Protein AF-A0A835LWR8-F1 (afdb_monomer)

Foldseek 3Di:
DDDDDPDDDDDDDDDDQDFPVVVVVVVVVVVVVQVVVCVVVHDDDDDPPCVPDNDDGHDDDDPVLVVLLVVVCVPPVNVVCVCLQQDDVVVPCHDHPPDPPHDHDCVCVVVVVVSVVSSVVVVVVVVVVVVVVVVVVVVVVPDD

Organism: NCBI:txid261450

Radius of gyration: 26.05 Å; Cα contacts (8 Å, |Δi|>4): 59; chains: 1; bounding box: 52×74×56 Å

Mean predicted aligned error: 9.89 Å

Sequence (144 aa):
MNVIPQSAEPRGTLRSLTTMMVRDLLQRRLKEVIKGHAAHRCKADIDFLEEEYPAYPTTINDEILHEHVERLASSYLVRRMSQRLTRNEDLGSVHSPHSPHFFLDEDVLPLGVALHTALAEIYLNDQWESVDKKYLRIESQGAL

InterPro domains:
  IPR017439 Amidohydrolase [PTHR11014] (2-79)
  IPR036264 Bacterial exopeptidase dimerisation domain [SSF55031] (1-53)

Secondary structure (DSSP, 8-state):
-----S----------SS-HHHHHHHHHHHHHHHHHHHTTT--------TTTSPPPPP----HHHHHHHHHHHTSHHHHHHHHHHH-BTTTTB-PPTT-TT----GGGHHHHHHHHHHHHHHHHHHHHHHHHHHHHHHHHHS--

Structure (mmCIF, N/CA/C/O backbone):
data_AF-A0A835LWR8-F1
#
_entry.id   AF-A0A835LWR8-F1
#
loop_
_atom_site.group_PDB
_atom_site.id
_atom_site.type_symbol
_atom_site.label_atom_id
_atom_site.label_alt_id
_atom_site.label_comp_id
_atom_site.label_asym_id
_atom_site.label_entity_id
_atom_site.label_seq_id
_atom_site.pdbx_PDB_ins_code
_atom_site.Cartn_x
_atom_site.Cartn_y
_atom_site.Cartn_z
_atom_site.occupancy
_atom_site.B_iso_or_equiv
_atom_site.auth_seq_id
_atom_site.auth_comp_id
_atom_site.auth_asym_id
_atom_site.auth_atom_id
_atom_site.pdbx_PDB_model_num
ATOM 1 N N . MET A 1 1 ? -26.361 -27.712 22.319 1.00 55.88 1 MET A N 1
ATOM 2 C CA . MET A 1 1 ? -25.570 -26.733 23.096 1.00 55.88 1 MET A CA 1
ATOM 3 C C . MET A 1 1 ? -26.414 -25.471 23.195 1.00 55.88 1 MET A C 1
ATOM 5 O O . MET A 1 1 ? -26.786 -24.965 22.149 1.00 55.88 1 MET A O 1
ATOM 9 N N . ASN A 1 2 ? -26.843 -25.060 24.393 1.00 83.00 2 ASN A N 1
ATOM 10 C CA . ASN A 1 2 ? -27.831 -23.981 24.572 1.00 83.00 2 ASN A CA 1
ATOM 11 C C . ASN A 1 2 ? -27.415 -23.048 25.724 1.00 83.00 2 ASN A C 1
ATOM 13 O O . ASN A 1 2 ? -28.117 -22.904 26.720 1.00 83.00 2 ASN A O 1
ATOM 17 N N . VAL A 1 3 ? -26.200 -22.504 25.625 1.00 90.19 3 VAL A N 1
ATOM 18 C CA . VAL A 1 3 ? -25.612 -21.578 26.603 1.00 90.19 3 VAL A CA 1
ATOM 19 C C . VAL A 1 3 ? -25.226 -20.308 25.855 1.00 90.19 3 VAL A C 1
ATOM 21 O O . VAL A 1 3 ? -24.508 -20.385 24.861 1.00 90.19 3 VAL A O 1
ATOM 24 N N . ILE A 1 4 ? -25.712 -19.156 26.319 1.00 87.69 4 ILE A N 1
ATOM 25 C CA . ILE A 1 4 ? -25.359 -17.848 25.756 1.00 87.69 4 ILE A CA 1
ATOM 26 C C . ILE A 1 4 ? -24.037 -17.393 26.400 1.00 87.69 4 ILE A C 1
ATOM 28 O O . ILE A 1 4 ? -23.959 -17.361 27.635 1.00 87.69 4 ILE A O 1
ATOM 32 N N . PRO A 1 5 ? -22.995 -17.066 25.611 1.00 90.50 5 PRO A N 1
ATOM 33 C CA . PRO A 1 5 ? -21.706 -16.644 26.151 1.00 90.50 5 PRO A CA 1
ATOM 34 C C . PRO A 1 5 ? -21.814 -15.288 26.859 1.00 90.50 5 PRO A C 1
ATOM 36 O O . PRO A 1 5 ? -22.622 -14.439 26.491 1.00 90.50 5 PRO A O 1
ATOM 39 N N . GLN A 1 6 ? -20.978 -15.085 27.879 1.00 92.31 6 GLN A N 1
ATOM 40 C CA . GLN A 1 6 ? -20.954 -13.857 28.685 1.00 92.31 6 GLN A CA 1
ATOM 41 C C . GLN A 1 6 ? -20.040 -12.762 28.098 1.00 92.31 6 GLN A C 1
ATOM 43 O O . GLN A 1 6 ? -20.106 -11.617 28.539 1.00 92.31 6 GLN A O 1
ATOM 48 N N . SER A 1 7 ? -19.186 -13.091 27.120 1.00 91.69 7 SER A N 1
ATOM 49 C CA . SER A 1 7 ? -18.239 -12.163 26.488 1.00 91.69 7 SER A CA 1
ATOM 50 C C . SER A 1 7 ? -17.935 -12.546 25.035 1.00 91.69 7 SER A C 1
ATOM 52 O O . SER A 1 7 ? -18.196 -13.671 24.602 1.00 91.69 7 SER A O 1
ATOM 54 N N . ALA A 1 8 ? -17.381 -11.591 24.286 1.00 91.12 8 ALA A N 1
ATOM 55 C CA . ALA A 1 8 ? -16.853 -11.779 22.939 1.00 91.12 8 ALA A CA 1
ATOM 56 C C . ALA A 1 8 ? -15.651 -10.847 22.720 1.00 91.12 8 ALA A C 1
ATOM 58 O O . ALA A 1 8 ? -15.679 -9.700 23.161 1.00 91.12 8 ALA A O 1
ATOM 59 N N . GLU A 1 9 ? -14.628 -11.327 22.011 1.00 93.62 9 GLU A N 1
ATOM 60 C CA . GLU A 1 9 ? -13.398 -10.581 21.712 1.00 93.62 9 GLU A CA 1
ATOM 61 C C . GLU A 1 9 ? -13.164 -10.519 20.194 1.00 93.62 9 GLU A C 1
ATOM 63 O O . GLU A 1 9 ? -12.435 -11.343 19.634 1.00 93.62 9 GLU A O 1
ATOM 68 N N . PRO A 1 10 ? -13.813 -9.582 19.481 1.00 91.69 10 PRO A N 1
ATOM 69 C CA . PRO A 1 10 ? -13.564 -9.400 18.060 1.00 91.69 10 PRO A CA 1
ATOM 70 C C . PRO A 1 10 ? -12.164 -8.819 17.836 1.00 91.69 10 PRO A C 1
ATOM 72 O O . PRO A 1 10 ? -11.766 -7.849 18.477 1.00 91.69 10 PRO A O 1
ATOM 75 N N . ARG A 1 11 ? -11.433 -9.391 16.879 1.00 94.00 11 ARG A N 1
ATOM 76 C CA . ARG A 1 11 ? -10.120 -8.909 16.432 1.00 94.00 11 ARG A CA 1
ATOM 77 C C . ARG A 1 11 ? -10.158 -8.640 14.936 1.00 94.00 11 ARG A C 1
ATOM 79 O O . ARG A 1 11 ? -10.908 -9.281 14.202 1.00 94.00 11 ARG A O 1
ATOM 86 N N . GLY A 1 12 ? -9.345 -7.698 14.477 1.00 92.19 12 GLY A N 1
ATOM 87 C CA . GLY A 1 12 ? -9.276 -7.357 13.064 1.00 92.19 12 GLY A CA 1
ATOM 88 C C . GLY A 1 12 ? -8.220 -6.307 12.764 1.00 92.19 12 GLY A C 1
ATOM 89 O O . GLY A 1 12 ? -7.535 -5.815 13.656 1.00 92.19 12 GLY A O 1
ATOM 90 N N . THR A 1 13 ? -8.100 -5.960 11.487 1.00 91.44 13 THR A N 1
ATOM 91 C CA . THR A 1 13 ? -7.173 -4.932 11.009 1.00 91.44 13 THR A CA 1
ATOM 92 C C . THR A 1 13 ? -7.953 -3.742 10.473 1.00 91.44 13 THR A C 1
ATOM 94 O O . THR A 1 13 ? -8.920 -3.913 9.732 1.00 91.44 13 THR A O 1
ATOM 97 N N . LEU A 1 14 ? -7.490 -2.534 10.788 1.00 89.44 14 LEU A N 1
ATOM 98 C CA . LEU A 1 14 ? -7.992 -1.300 10.198 1.00 89.44 14 LEU A CA 1
ATOM 99 C C . LEU A 1 14 ? -7.015 -0.820 9.121 1.00 89.44 14 LEU A C 1
ATOM 101 O O . LEU A 1 14 ? -5.832 -0.632 9.398 1.00 89.44 14 LEU A O 1
ATOM 105 N N . ARG A 1 15 ? -7.503 -0.628 7.893 1.00 87.88 15 ARG A N 1
ATOM 106 C CA . ARG A 1 15 ? -6.697 -0.155 6.758 1.00 87.88 15 ARG A CA 1
ATOM 107 C C . ARG A 1 15 ? -7.341 1.084 6.143 1.00 87.88 15 ARG A C 1
ATOM 109 O O . ARG A 1 15 ? -8.561 1.149 6.023 1.00 87.88 15 ARG A O 1
ATOM 116 N N . SER A 1 16 ? -6.508 2.041 5.752 1.00 87.31 16 SER A N 1
ATOM 117 C CA . SER A 1 16 ? -6.884 3.230 4.983 1.00 87.31 16 SER A CA 1
ATOM 118 C C . SER A 1 16 ? -6.026 3.274 3.721 1.00 87.31 16 SER A C 1
ATOM 120 O O . SER A 1 16 ? -4.877 2.846 3.763 1.00 87.31 16 SER A O 1
ATOM 122 N N . LEU A 1 17 ? -6.578 3.771 2.613 1.00 85.31 17 LEU A N 1
ATOM 123 C CA . LEU A 1 17 ? -5.829 4.059 1.377 1.00 85.31 17 LEU A CA 1
ATOM 124 C C . LEU A 1 17 ? -5.498 5.549 1.235 1.00 85.31 17 LEU A C 1
ATOM 126 O O . LEU A 1 17 ? -4.937 5.979 0.236 1.00 85.31 17 LEU A O 1
ATOM 130 N N . THR A 1 18 ? -5.890 6.346 2.223 1.00 77.44 18 THR A N 1
ATOM 131 C CA . THR A 1 18 ? -5.750 7.799 2.236 1.00 77.44 18 THR A CA 1
ATOM 132 C C . THR A 1 18 ? -5.020 8.248 3.498 1.00 77.44 18 THR A C 1
ATOM 134 O O . THR A 1 18 ? -4.634 7.425 4.330 1.00 77.44 18 THR A O 1
ATOM 137 N N . THR A 1 19 ? -4.827 9.563 3.621 1.00 80.00 19 THR A N 1
ATOM 138 C CA . THR A 1 19 ? -3.968 10.217 4.614 1.00 80.00 19 THR A CA 1
ATOM 139 C C . THR A 1 19 ? -4.128 9.695 6.045 1.00 80.00 19 THR A C 1
ATOM 141 O O . THR A 1 19 ? -5.175 9.192 6.459 1.00 80.00 19 THR A O 1
ATOM 144 N N . MET A 1 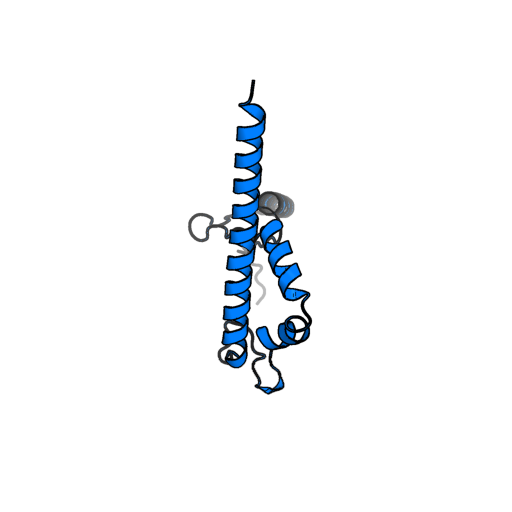20 ? -3.090 9.913 6.855 1.00 74.31 20 MET A N 1
ATOM 145 C CA . MET A 1 20 ? -3.079 9.558 8.278 1.00 74.31 20 MET A CA 1
ATOM 146 C C . MET A 1 20 ? -4.269 10.157 9.053 1.00 74.31 20 MET A C 1
ATOM 148 O O . MET A 1 20 ? -4.810 9.514 9.946 1.00 74.31 20 MET A O 1
ATOM 152 N N . MET A 1 21 ? -4.783 11.316 8.625 1.00 74.31 21 MET A N 1
ATOM 153 C CA . MET A 1 21 ? -6.000 11.919 9.184 1.00 74.31 21 MET A CA 1
ATOM 154 C C . MET A 1 21 ? -7.239 11.022 9.033 1.00 74.31 21 MET A C 1
ATOM 156 O O . MET A 1 21 ? -8.070 10.952 9.939 1.00 74.31 21 MET A O 1
ATOM 160 N N . VAL A 1 22 ? -7.378 10.315 7.908 1.00 84.75 22 VAL A N 1
ATOM 161 C CA . VAL A 1 22 ? -8.486 9.372 7.706 1.00 84.75 22 VAL A CA 1
ATOM 162 C C . VAL A 1 22 ? -8.330 8.161 8.620 1.00 84.75 22 VAL A C 1
ATOM 164 O O . VAL A 1 22 ? -9.327 7.689 9.162 1.00 84.75 22 VAL A O 1
ATOM 167 N N . ARG A 1 23 ? -7.100 7.698 8.880 1.00 84.69 23 ARG A N 1
ATOM 168 C CA . ARG A 1 23 ? -6.848 6.639 9.870 1.00 84.69 23 ARG A CA 1
ATOM 169 C C . ARG A 1 23 ? -7.310 7.059 11.266 1.00 84.69 23 ARG A C 1
ATOM 171 O O . ARG A 1 23 ? -8.049 6.309 11.903 1.00 84.69 23 ARG A O 1
ATOM 178 N N . ASP A 1 24 ? -6.930 8.252 11.715 1.00 87.94 24 ASP A N 1
ATOM 179 C CA . ASP A 1 24 ? -7.312 8.759 13.038 1.00 87.94 24 ASP A CA 1
ATOM 180 C C . ASP A 1 24 ? -8.829 8.918 13.158 1.00 87.94 24 ASP A C 1
ATOM 182 O O . ASP A 1 24 ? -9.434 8.563 14.175 1.00 87.94 24 ASP A O 1
ATOM 186 N N . LEU A 1 25 ? -9.470 9.405 12.092 1.00 90.88 25 LEU A N 1
ATOM 187 C CA . LEU A 1 25 ? -10.922 9.481 12.014 1.00 90.88 25 LEU A CA 1
ATOM 188 C C . LEU A 1 25 ? -11.557 8.089 12.104 1.00 90.88 25 LEU A C 1
ATOM 190 O O . LEU A 1 25 ? -12.493 7.905 12.879 1.00 90.88 25 LEU A O 1
ATOM 194 N N . LEU A 1 26 ? -11.049 7.100 11.365 1.00 90.94 26 LEU A N 1
ATOM 195 C CA . LEU A 1 26 ? -11.556 5.728 11.404 1.00 90.94 26 LEU A CA 1
ATOM 196 C C . LEU A 1 26 ? -11.435 5.121 12.807 1.00 90.94 26 LEU A C 1
ATOM 198 O O . LEU A 1 26 ? -12.403 4.548 13.304 1.00 90.94 26 LEU A O 1
ATOM 202 N N . GLN A 1 27 ? -10.294 5.297 13.479 1.00 91.75 27 GLN A N 1
ATOM 203 C CA . GLN A 1 27 ? -10.110 4.839 14.858 1.00 91.75 27 GLN A CA 1
ATOM 204 C C . GLN A 1 27 ? -11.106 5.500 15.823 1.00 91.75 27 GLN A C 1
ATOM 206 O O . GLN A 1 27 ? -11.695 4.828 16.675 1.00 91.75 27 GLN A O 1
ATOM 211 N N . ARG A 1 28 ? -11.334 6.814 15.687 1.00 93.50 28 ARG A N 1
ATOM 212 C CA . ARG A 1 28 ? -12.319 7.552 16.496 1.00 93.50 28 ARG A CA 1
ATOM 213 C C . ARG A 1 28 ? -13.743 7.067 16.237 1.00 93.50 28 ARG A C 1
ATOM 215 O O . ARG A 1 28 ? -14.461 6.760 17.186 1.00 93.50 28 ARG A O 1
ATOM 222 N N . ARG A 1 29 ? -14.140 6.928 14.971 1.00 95.00 29 ARG A N 1
ATOM 223 C CA . ARG A 1 29 ? -15.479 6.458 14.589 1.00 95.00 29 ARG A CA 1
ATOM 224 C C . ARG A 1 29 ? -15.725 5.023 15.037 1.00 95.00 29 ARG A C 1
ATOM 226 O O . ARG A 1 29 ? -16.810 4.732 15.530 1.00 95.00 29 ARG A O 1
ATOM 233 N N . LEU A 1 30 ? -14.723 4.148 14.953 1.00 93.94 30 LEU A N 1
ATOM 234 C CA . LEU A 1 30 ? -14.828 2.789 15.479 1.00 93.94 30 LEU A CA 1
ATOM 235 C C . LEU A 1 30 ? -15.075 2.801 16.994 1.00 93.94 30 LEU A C 1
ATOM 237 O O . LEU A 1 30 ? -15.987 2.127 17.472 1.00 93.94 30 LEU A O 1
ATOM 241 N N . LYS A 1 31 ? -14.335 3.631 17.742 1.00 93.75 31 LYS A N 1
ATOM 242 C CA . LYS A 1 31 ? -14.557 3.828 19.184 1.00 93.75 31 LYS A CA 1
ATOM 243 C C . LYS A 1 31 ? -15.977 4.310 19.492 1.00 93.75 31 LYS A C 1
ATOM 245 O O . LYS A 1 31 ? -16.595 3.805 20.425 1.00 93.75 31 LYS A O 1
ATOM 250 N N . GLU A 1 32 ? -16.508 5.258 18.727 1.00 94.44 32 GLU A N 1
ATOM 251 C CA . GLU A 1 32 ? -17.875 5.769 18.902 1.00 94.44 32 GLU A CA 1
ATOM 252 C C . GLU A 1 32 ? -18.939 4.705 18.618 1.00 94.44 32 GLU A C 1
ATOM 254 O O . GLU A 1 32 ? -19.860 4.536 19.416 1.00 94.44 32 GLU A O 1
ATOM 259 N N . VAL A 1 33 ? -18.793 3.948 17.526 1.00 94.00 33 VAL A N 1
ATOM 260 C CA . VAL A 1 33 ? -19.714 2.860 17.163 1.00 94.00 33 VAL A CA 1
ATOM 261 C C . VAL A 1 33 ? -19.728 1.779 18.242 1.00 94.00 33 VAL A C 1
ATOM 263 O O . VAL A 1 33 ? -20.805 1.353 18.661 1.00 94.00 33 VAL A O 1
ATOM 266 N N . ILE A 1 34 ? -18.555 1.364 18.731 1.00 92.19 34 ILE A N 1
ATOM 267 C CA . ILE A 1 34 ? -18.440 0.345 19.783 1.00 92.19 34 ILE A CA 1
ATOM 268 C C . ILE A 1 34 ? -19.070 0.844 21.087 1.00 92.19 34 ILE A C 1
ATOM 270 O O . ILE A 1 34 ? -19.868 0.129 21.691 1.00 92.19 34 ILE A O 1
ATOM 274 N N . LYS A 1 35 ? -18.782 2.085 21.500 1.00 90.44 35 LYS A N 1
ATOM 275 C CA . LYS A 1 35 ? -19.403 2.689 22.691 1.00 90.44 35 LYS A CA 1
ATOM 276 C C . LYS A 1 35 ? -20.923 2.803 22.554 1.00 90.44 35 LYS A C 1
ATOM 278 O O . LYS A 1 35 ? -21.634 2.545 23.521 1.00 90.44 35 LYS A O 1
ATOM 283 N N . GLY A 1 36 ? -21.419 3.135 21.361 1.00 89.88 36 GLY A N 1
ATOM 284 C CA . GLY A 1 36 ? -22.850 3.175 21.058 1.00 89.88 36 GLY A CA 1
ATOM 285 C C . GLY A 1 36 ? -23.525 1.813 21.228 1.00 89.88 36 GLY A C 1
ATOM 286 O O . GLY A 1 36 ? -24.559 1.723 21.880 1.00 89.88 36 GLY A O 1
ATOM 287 N N . HIS A 1 37 ? -22.910 0.737 20.728 1.00 85.62 37 HIS A N 1
ATOM 288 C CA . HIS A 1 37 ? -23.429 -0.622 20.921 1.00 85.62 37 HIS A CA 1
ATOM 289 C C . HIS A 1 37 ? -23.319 -1.090 22.379 1.00 85.62 37 HIS A C 1
ATOM 291 O O . HIS A 1 37 ? -24.227 -1.743 22.892 1.00 85.62 37 HIS A O 1
ATOM 297 N N . ALA A 1 38 ? -22.243 -0.721 23.081 1.00 87.56 38 ALA A N 1
ATOM 298 C CA . ALA A 1 38 ? -22.045 -1.072 24.486 1.00 87.56 38 ALA A CA 1
ATOM 299 C C . ALA A 1 38 ? -23.107 -0.459 25.421 1.00 87.56 38 ALA A C 1
ATOM 301 O O . ALA 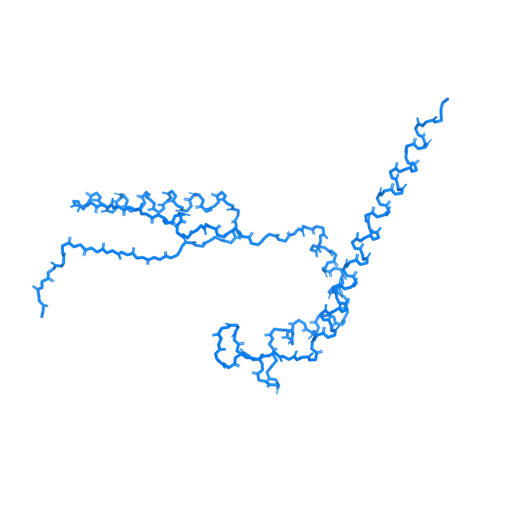A 1 38 ? -23.384 -1.019 26.482 1.00 87.56 38 ALA A O 1
ATOM 302 N N . ALA A 1 39 ? -23.776 0.627 25.011 1.00 80.62 39 ALA A N 1
ATOM 303 C CA . ALA A 1 39 ? -24.874 1.236 25.766 1.00 80.62 39 ALA A CA 1
ATOM 304 C C . ALA A 1 39 ? -26.025 0.253 26.086 1.00 80.62 39 ALA A C 1
ATOM 306 O O . ALA A 1 39 ? -26.775 0.463 27.040 1.00 80.62 39 ALA A O 1
ATOM 307 N N . HIS A 1 40 ? -26.128 -0.871 25.369 1.00 81.31 40 HIS A N 1
ATOM 308 C CA . HIS A 1 40 ? -27.073 -1.957 25.637 1.00 81.31 40 HIS A CA 1
ATOM 309 C C . HIS A 1 40 ? -26.646 -2.891 26.792 1.00 81.31 40 HIS A C 1
ATOM 311 O O . HIS A 1 40 ? -26.759 -4.108 26.685 1.00 81.31 40 HIS A O 1
ATOM 317 N N . ARG A 1 41 ? -26.213 -2.326 27.931 1.00 84.62 41 ARG A N 1
ATOM 318 C CA . ARG A 1 41 ? -25.786 -3.050 29.154 1.00 84.62 41 ARG A CA 1
ATOM 319 C C . ARG A 1 41 ? -24.531 -3.921 28.990 1.00 84.62 41 ARG A C 1
ATOM 321 O O . ARG A 1 41 ? -24.341 -4.866 29.753 1.00 84.62 41 ARG A O 1
ATOM 328 N N . CYS A 1 42 ? -23.654 -3.571 28.056 1.00 87.75 42 CYS A N 1
ATOM 329 C CA . CYS A 1 42 ? -22.363 -4.228 27.879 1.00 87.75 42 CYS A CA 1
ATOM 330 C C . CYS A 1 42 ? -21.221 -3.293 28.292 1.00 87.75 42 CYS A C 1
ATOM 332 O O . CYS A 1 42 ? -21.351 -2.070 28.294 1.00 87.75 42 CYS A O 1
ATOM 334 N N . LYS A 1 43 ? -20.072 -3.872 28.636 1.00 89.62 43 LYS A N 1
ATOM 335 C CA . LYS A 1 43 ? -18.810 -3.135 28.748 1.00 89.62 43 LYS A CA 1
ATOM 336 C C . LYS A 1 43 ? -17.986 -3.437 27.506 1.00 89.62 43 LYS A C 1
ATOM 338 O O . LYS A 1 43 ? -17.982 -4.575 27.047 1.00 89.62 43 LYS A O 1
ATOM 343 N N . ALA A 1 44 ? -17.316 -2.423 26.976 1.00 91.50 44 ALA A N 1
ATOM 344 C CA . ALA A 1 44 ? -16.414 -2.577 25.848 1.00 91.50 44 ALA A CA 1
ATOM 345 C C . ALA A 1 44 ? -15.070 -1.948 26.193 1.00 91.50 44 ALA A C 1
ATOM 347 O O . ALA A 1 44 ? -15.020 -0.806 26.654 1.00 91.50 44 ALA A O 1
ATOM 348 N N . ASP A 1 45 ? -14.015 -2.711 25.948 1.00 91.88 45 ASP A N 1
ATOM 349 C CA . ASP A 1 45 ? -12.634 -2.257 25.969 1.00 91.88 45 ASP A CA 1
ATOM 350 C C . ASP A 1 45 ? -12.082 -2.327 24.543 1.00 91.88 45 ASP A C 1
ATOM 352 O O . ASP A 1 45 ? -12.517 -3.165 23.748 1.00 91.88 45 ASP A O 1
ATOM 356 N N . ILE A 1 46 ? -11.218 -1.381 24.181 1.00 93.00 46 ILE A N 1
ATOM 357 C CA . ILE A 1 46 ? -10.715 -1.247 22.813 1.00 93.00 46 ILE A CA 1
ATOM 358 C C . ILE A 1 46 ? -9.224 -0.981 22.882 1.00 93.00 46 ILE A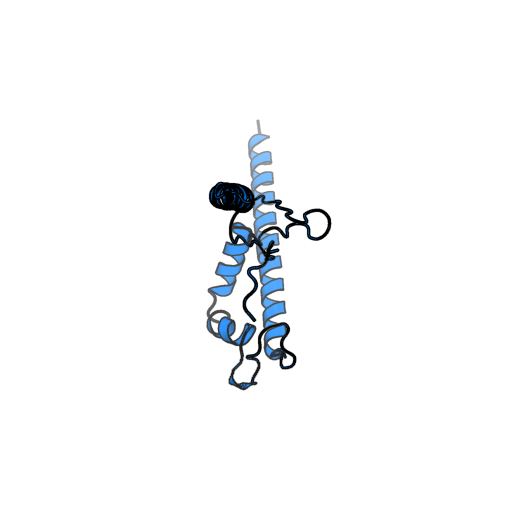 C 1
ATOM 360 O O . ILE A 1 46 ? -8.809 0.102 23.300 1.00 93.00 46 ILE A O 1
ATOM 364 N N . ASP A 1 47 ? -8.459 -1.927 22.359 1.00 93.50 47 ASP A N 1
ATOM 365 C CA . ASP A 1 47 ? -7.026 -1.803 22.173 1.00 93.50 47 ASP A CA 1
ATOM 366 C C . ASP A 1 47 ? -6.694 -1.795 20.674 1.00 93.50 47 ASP A C 1
ATOM 368 O O . ASP A 1 47 ? -7.168 -2.638 19.909 1.00 93.50 47 ASP A O 1
ATOM 372 N N . PHE A 1 48 ? -5.911 -0.804 20.243 1.00 91.81 48 PHE A N 1
ATOM 373 C CA . PHE A 1 48 ? -5.408 -0.712 18.870 1.00 91.81 48 PHE A CA 1
ATOM 374 C C . PHE A 1 48 ? -4.035 -1.366 18.694 1.00 91.81 48 PHE A C 1
ATOM 376 O O . PHE A 1 48 ? -3.555 -1.417 17.562 1.00 91.81 48 PHE A O 1
ATOM 383 N N . LEU A 1 49 ? -3.438 -1.871 19.779 1.00 92.00 49 LEU A N 1
ATOM 384 C CA . LEU A 1 49 ? -2.163 -2.581 19.801 1.00 92.00 49 LEU A CA 1
ATOM 385 C C . LEU A 1 49 ? -1.030 -1.782 19.142 1.00 92.00 49 LEU A C 1
ATOM 387 O O . LEU A 1 49 ? -0.197 -2.355 18.454 1.00 92.00 49 LEU A O 1
ATOM 391 N N . GLU A 1 50 ? -0.993 -0.457 19.315 1.00 88.56 50 GLU A N 1
ATOM 392 C CA . GLU A 1 50 ? -0.038 0.396 18.584 1.00 88.56 50 GLU A CA 1
ATOM 393 C C . GLU A 1 50 ? 1.425 0.169 19.001 1.00 88.56 50 GLU A C 1
ATOM 395 O O . GLU A 1 50 ? 2.325 0.446 18.210 1.00 88.56 50 GLU A O 1
ATOM 400 N N . GLU A 1 51 ? 1.665 -0.368 20.203 1.00 89.25 51 GLU A N 1
ATOM 401 C CA . GLU A 1 51 ? 3.004 -0.757 20.669 1.00 89.25 51 GLU A CA 1
ATOM 402 C C . GLU A 1 51 ? 3.497 -2.060 20.017 1.00 89.25 51 GLU A C 1
ATOM 404 O O . GLU A 1 51 ? 4.658 -2.150 19.625 1.00 89.25 51 GLU A O 1
ATOM 409 N N . GLU A 1 52 ? 2.624 -3.065 19.878 1.00 92.69 52 GLU A N 1
ATOM 410 C CA . GLU A 1 52 ? 2.973 -4.375 19.302 1.00 92.69 52 GLU A CA 1
ATOM 411 C C . GLU A 1 52 ? 2.881 -4.369 17.764 1.00 92.69 52 GLU A C 1
ATOM 413 O O . GLU A 1 52 ? 3.703 -4.971 17.074 1.00 92.69 52 GLU A O 1
ATOM 418 N N . TYR A 1 53 ? 1.902 -3.644 17.220 1.00 88.25 53 TYR A N 1
ATOM 419 C CA . TYR A 1 53 ? 1.593 -3.532 15.795 1.00 88.25 53 TYR A CA 1
ATOM 420 C C . TYR A 1 53 ? 1.446 -2.056 15.396 1.00 88.25 53 TYR A C 1
ATOM 422 O O . TYR A 1 53 ? 0.327 -1.563 15.192 1.00 88.25 53 TYR A O 1
ATOM 430 N N . PRO A 1 54 ? 2.568 -1.325 15.255 1.00 87.38 54 PRO A N 1
ATOM 431 C CA . PRO A 1 54 ? 2.530 0.065 14.834 1.00 87.38 54 PRO A CA 1
ATOM 432 C C . PRO A 1 54 ? 1.909 0.205 13.442 1.00 87.38 54 PRO A C 1
ATOM 434 O O . PRO A 1 54 ? 1.989 -0.675 12.581 1.00 87.38 54 PRO A O 1
ATOM 437 N N . ALA A 1 55 ? 1.276 1.351 13.209 1.00 82.31 55 ALA A N 1
ATOM 438 C CA . ALA A 1 55 ? 0.631 1.642 11.940 1.00 82.31 55 ALA A CA 1
ATOM 439 C C . ALA A 1 55 ? 1.650 1.743 10.800 1.00 82.31 55 ALA A C 1
ATOM 441 O O . ALA A 1 55 ? 2.559 2.570 10.851 1.00 82.31 55 ALA A O 1
ATOM 442 N N . TYR A 1 56 ? 1.432 0.994 9.721 1.00 84.81 56 TYR A N 1
ATOM 443 C CA . TYR A 1 56 ? 2.129 1.261 8.468 1.00 84.81 56 TYR A CA 1
ATOM 444 C C . TYR A 1 56 ? 1.464 2.448 7.759 1.00 84.81 56 TYR A C 1
ATOM 446 O O . TYR A 1 56 ? 0.248 2.406 7.531 1.00 84.81 56 TYR A O 1
ATOM 454 N N . PRO A 1 57 ? 2.218 3.509 7.418 1.00 87.25 57 PRO A N 1
ATOM 455 C CA . PRO A 1 57 ? 1.675 4.615 6.646 1.00 87.25 57 PRO A CA 1
ATOM 456 C C . PRO A 1 57 ? 1.280 4.145 5.243 1.00 87.25 57 PRO A C 1
ATOM 458 O O . PRO A 1 57 ? 1.814 3.171 4.711 1.00 87.25 57 PRO A O 1
ATOM 461 N N . THR A 1 58 ? 0.333 4.851 4.632 1.00 89.44 58 THR A N 1
ATOM 462 C CA . THR A 1 58 ? -0.063 4.601 3.245 1.00 89.44 58 THR A CA 1
ATOM 463 C C . THR A 1 58 ? 1.068 4.961 2.293 1.00 89.44 58 THR A C 1
ATOM 465 O O . THR A 1 58 ? 1.682 6.016 2.447 1.00 89.44 58 THR A O 1
ATOM 468 N N . THR A 1 59 ? 1.296 4.139 1.270 1.00 90.00 59 THR A N 1
ATOM 469 C CA . THR A 1 59 ? 2.178 4.502 0.157 1.00 90.00 59 THR A CA 1
ATOM 470 C C . THR A 1 59 ? 1.567 5.677 -0.603 1.00 90.00 59 THR A C 1
ATOM 472 O O . THR A 1 59 ? 0.491 5.546 -1.184 1.00 90.00 59 THR A O 1
ATOM 475 N N . ILE A 1 60 ? 2.240 6.827 -0.572 1.00 90.19 60 ILE A N 1
ATOM 476 C CA . ILE A 1 60 ? 1.878 8.022 -1.337 1.00 90.19 60 ILE A CA 1
ATOM 477 C C . ILE A 1 60 ? 2.969 8.212 -2.381 1.00 90.19 60 ILE A C 1
ATOM 479 O O . ILE A 1 60 ? 4.133 8.401 -2.031 1.00 90.19 60 ILE A O 1
ATOM 483 N N . ASN A 1 61 ? 2.589 8.127 -3.651 1.00 91.75 61 ASN A N 1
ATOM 484 C CA . ASN A 1 61 ? 3.501 8.430 -4.745 1.00 91.75 61 ASN A CA 1
ATOM 485 C C . ASN A 1 61 ? 3.667 9.950 -4.837 1.00 91.75 61 ASN A C 1
ATOM 487 O O . ASN A 1 61 ? 2.675 10.677 -4.791 1.00 91.7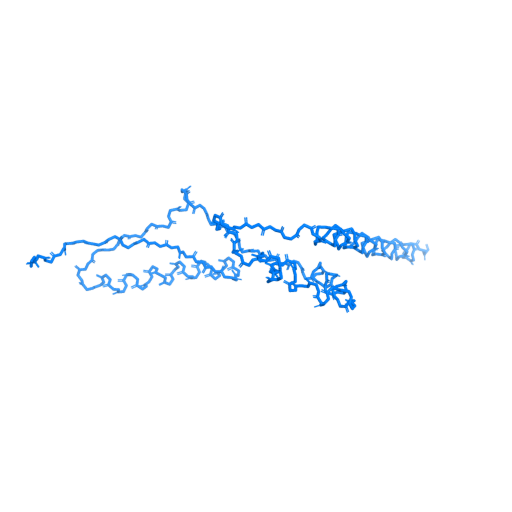5 61 ASN A O 1
ATOM 491 N N . ASP A 1 62 ? 4.909 10.413 -4.957 1.00 93.38 62 ASP A N 1
ATOM 492 C CA . ASP A 1 62 ? 5.211 11.819 -5.223 1.00 93.38 62 ASP A CA 1
ATOM 493 C C . ASP A 1 62 ? 4.671 12.226 -6.602 1.00 93.38 62 ASP A C 1
ATOM 495 O O . ASP A 1 62 ? 4.784 11.464 -7.563 1.00 93.38 62 ASP A O 1
ATOM 499 N N . GLU A 1 63 ? 4.061 13.408 -6.686 1.00 93.06 63 GLU A N 1
ATOM 500 C CA . GLU A 1 63 ? 3.349 13.867 -7.884 1.00 93.06 63 GLU A CA 1
ATOM 501 C C . GLU A 1 63 ? 4.300 14.077 -9.069 1.00 93.06 63 GLU A C 1
ATOM 503 O O . GLU A 1 63 ? 4.033 13.592 -10.166 1.00 93.06 63 GLU A O 1
ATOM 508 N N . ILE A 1 64 ? 5.459 14.698 -8.834 1.00 90.56 64 ILE A N 1
ATOM 509 C CA . ILE A 1 64 ? 6.449 14.986 -9.881 1.00 90.56 64 ILE A CA 1
ATOM 510 C C . ILE A 1 64 ? 7.067 13.679 -10.388 1.00 90.56 64 ILE A C 1
ATOM 512 O O . ILE A 1 64 ? 7.169 13.445 -11.594 1.00 90.56 64 ILE A O 1
ATOM 516 N N . LEU A 1 65 ? 7.451 12.782 -9.476 1.00 91.12 65 LEU A N 1
ATOM 517 C CA . LEU A 1 65 ? 7.957 11.466 -9.870 1.00 91.12 65 LEU A CA 1
ATOM 518 C C . LEU A 1 65 ? 6.896 10.640 -10.603 1.00 91.12 65 LEU A C 1
ATOM 520 O O . LEU A 1 65 ? 7.232 9.929 -11.551 1.00 91.12 65 LEU A O 1
ATOM 524 N N . HIS A 1 66 ? 5.628 10.740 -10.202 1.00 90.81 66 HIS A N 1
ATOM 525 C CA . HIS A 1 66 ? 4.531 10.084 -10.903 1.00 90.81 66 HIS A CA 1
ATOM 526 C C . HIS A 1 66 ? 4.403 10.593 -12.344 1.00 90.81 66 HIS A C 1
ATOM 528 O 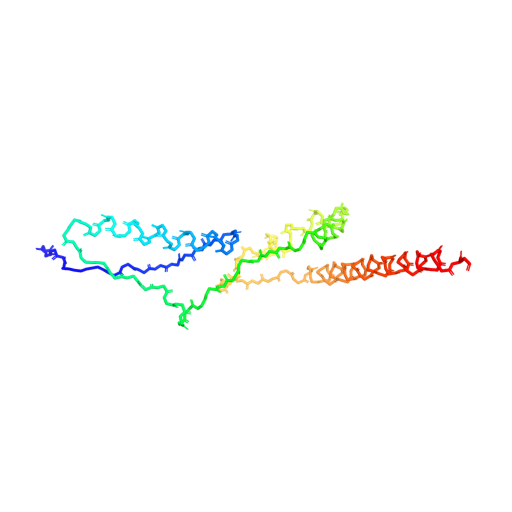O . HIS A 1 66 ? 4.329 9.774 -13.258 1.00 90.81 66 HIS A O 1
ATOM 534 N N . GLU A 1 67 ? 4.478 11.906 -12.572 1.00 89.38 67 GLU A N 1
ATOM 535 C CA . GLU A 1 67 ? 4.473 12.486 -13.922 1.00 89.38 67 GLU A CA 1
ATOM 536 C C . GLU A 1 67 ? 5.652 11.999 -14.774 1.00 89.38 67 GLU A C 1
ATOM 538 O O . GLU A 1 67 ? 5.484 11.676 -15.953 1.00 89.38 67 GLU A O 1
ATOM 543 N N . HIS A 1 68 ? 6.850 11.889 -14.192 1.00 89.00 68 HIS A N 1
ATOM 544 C CA . HIS A 1 68 ? 8.016 11.355 -14.899 1.00 89.00 68 HIS A CA 1
ATOM 545 C C . HIS A 1 68 ? 7.812 9.897 -15.322 1.00 89.00 68 HIS A C 1
ATOM 547 O O . HIS A 1 68 ? 8.131 9.529 -16.458 1.00 89.00 68 HIS A O 1
ATOM 553 N N . VAL A 1 69 ? 7.252 9.074 -14.430 1.00 88.00 69 VAL A N 1
ATOM 554 C CA . VAL A 1 69 ? 6.909 7.679 -14.728 1.00 88.00 69 VAL A CA 1
ATOM 555 C C . VAL A 1 69 ? 5.837 7.607 -15.813 1.00 88.00 69 VAL A C 1
ATOM 557 O O . VAL A 1 69 ? 6.009 6.848 -16.763 1.00 88.00 69 VAL A O 1
ATOM 560 N N . GLU A 1 70 ? 4.779 8.415 -15.736 1.00 85.44 70 GLU A N 1
ATOM 561 C CA . GLU A 1 70 ? 3.720 8.475 -16.755 1.00 85.44 70 GLU A CA 1
ATOM 562 C C . GLU A 1 70 ? 4.260 8.906 -18.124 1.00 85.44 70 GLU A C 1
ATOM 564 O O . GLU A 1 70 ? 3.907 8.322 -19.154 1.00 85.44 70 GLU A O 1
ATOM 569 N N . ARG A 1 71 ? 5.186 9.872 -18.162 1.00 85.00 71 ARG A N 1
ATOM 570 C CA . ARG A 1 71 ? 5.854 10.316 -19.396 1.00 85.00 71 ARG A CA 1
ATOM 571 C C . ARG A 1 71 ? 6.641 9.181 -20.053 1.00 85.00 71 ARG A C 1
ATOM 573 O O . ARG A 1 71 ? 6.538 8.988 -21.265 1.00 85.00 71 ARG A O 1
ATOM 580 N N . LEU A 1 72 ? 7.387 8.405 -19.266 1.00 83.81 72 LEU A N 1
ATOM 581 C CA . LEU A 1 72 ? 8.115 7.227 -19.754 1.00 83.81 72 LEU A CA 1
ATOM 582 C C . LEU A 1 72 ? 7.162 6.104 -20.185 1.00 83.81 72 LEU A C 1
ATOM 584 O O . LEU A 1 72 ? 7.345 5.493 -21.244 1.00 83.81 72 LEU A O 1
ATOM 588 N N . ALA A 1 73 ? 6.121 5.858 -19.388 1.00 75.25 73 ALA A N 1
ATOM 589 C CA . ALA A 1 73 ? 5.141 4.800 -19.603 1.00 75.25 73 ALA A CA 1
ATOM 590 C C . ALA A 1 73 ? 4.213 5.060 -20.802 1.00 75.25 73 ALA A C 1
ATOM 592 O O . ALA A 1 73 ? 3.698 4.121 -21.412 1.00 75.25 73 ALA A O 1
ATOM 593 N N . SER A 1 74 ? 4.043 6.326 -21.185 1.00 72.12 74 SER A N 1
ATOM 594 C CA . SER A 1 74 ? 3.274 6.739 -22.362 1.00 72.12 74 SER A CA 1
ATOM 595 C C . SER A 1 74 ? 3.952 6.374 -23.688 1.00 72.12 74 SER A C 1
ATOM 597 O O . SER A 1 74 ? 3.299 6.371 -24.736 1.00 72.12 74 SER A O 1
ATOM 599 N N . SER A 1 75 ? 5.242 6.018 -23.672 1.00 69.88 75 SER A N 1
ATOM 600 C CA . SER A 1 75 ? 5.913 5.462 -24.847 1.00 69.88 75 SER A CA 1
ATOM 601 C C . SER A 1 75 ? 5.340 4.078 -25.204 1.00 69.88 75 SER A C 1
ATOM 603 O O . SER A 1 75 ? 5.037 3.254 -24.339 1.00 69.88 75 SER A O 1
ATOM 605 N N . TYR A 1 76 ? 5.175 3.804 -26.505 1.00 56.03 76 TYR A N 1
ATOM 606 C CA . TYR A 1 76 ? 4.445 2.634 -27.032 1.00 56.03 76 TYR A CA 1
ATOM 607 C C . TYR A 1 76 ? 4.957 1.273 -26.509 1.00 56.03 76 TYR A C 1
ATOM 609 O O . TYR A 1 76 ? 4.214 0.291 -26.503 1.00 56.03 76 TYR A O 1
ATOM 617 N N . LEU A 1 77 ? 6.210 1.221 -26.043 1.00 58.47 77 LEU A N 1
ATOM 618 C CA . LEU A 1 77 ? 6.831 0.046 -25.433 1.00 58.47 77 LEU A CA 1
ATOM 619 C C . LEU A 1 77 ? 6.156 -0.346 -24.106 1.00 58.47 77 LEU A C 1
ATOM 621 O O . LEU A 1 77 ? 5.795 -1.505 -23.929 1.00 58.47 77 LEU A O 1
ATOM 625 N N . VAL A 1 78 ? 5.909 0.584 -23.185 1.00 60.50 78 VAL A N 1
ATOM 626 C CA . VAL A 1 78 ? 5.511 0.229 -21.807 1.00 60.50 78 VAL A CA 1
ATOM 627 C C . VAL A 1 78 ? 4.037 -0.196 -21.708 1.00 60.50 78 VAL A C 1
ATOM 629 O O . VAL A 1 78 ? 3.691 -1.108 -20.953 1.00 60.50 78 VAL A O 1
ATOM 632 N N . ARG A 1 79 ? 3.155 0.381 -22.535 1.00 58.06 79 ARG A N 1
ATOM 633 C CA . ARG A 1 79 ? 1.696 0.165 -22.466 1.00 58.06 79 ARG A CA 1
ATOM 634 C C . ARG A 1 79 ? 1.239 -1.268 -22.787 1.00 58.06 79 ARG A C 1
ATOM 636 O O . ARG A 1 79 ? 0.253 -1.725 -22.215 1.00 58.06 79 ARG A O 1
ATOM 643 N N . ARG A 1 80 ? 1.945 -2.008 -23.654 1.00 57.66 80 ARG A N 1
ATOM 644 C CA . ARG A 1 80 ? 1.692 -3.454 -23.870 1.00 57.66 80 ARG A CA 1
ATOM 645 C C . ARG A 1 80 ? 2.277 -4.336 -22.760 1.00 57.66 80 ARG A C 1
ATOM 647 O O . ARG A 1 80 ? 1.856 -5.480 -22.623 1.00 57.66 80 ARG A O 1
ATOM 654 N N . MET A 1 81 ? 3.243 -3.828 -21.996 1.00 57.91 81 MET A N 1
ATOM 655 C CA . MET A 1 81 ? 4.054 -4.624 -21.071 1.00 57.91 81 MET A CA 1
ATOM 656 C C . MET A 1 81 ? 3.556 -4.578 -19.620 1.00 57.91 81 MET A C 1
ATOM 658 O O . MET A 1 81 ? 3.823 -5.515 -18.875 1.00 57.91 81 MET A O 1
ATOM 662 N N . SER A 1 82 ? 2.743 -3.580 -19.238 1.00 56.94 82 SER A N 1
ATOM 663 C CA . SER A 1 82 ? 2.100 -3.507 -17.909 1.00 56.94 82 SER A CA 1
ATOM 664 C C . SER A 1 82 ? 1.343 -4.783 -17.524 1.00 56.94 82 SER A C 1
ATOM 666 O O . SER A 1 82 ? 1.419 -5.207 -16.374 1.00 56.94 82 SER A O 1
ATOM 668 N N . GLN A 1 83 ? 0.679 -5.441 -18.483 1.00 56.75 83 GLN A N 1
ATOM 669 C CA . GLN A 1 83 ? 0.004 -6.710 -18.205 1.00 56.75 83 GLN A CA 1
ATOM 670 C C . GLN A 1 83 ? 1.004 -7.822 -17.875 1.00 56.75 83 GLN A C 1
ATOM 672 O O . GLN A 1 83 ? 0.816 -8.499 -16.873 1.00 56.75 83 GLN A O 1
ATOM 677 N N . ARG A 1 84 ? 2.101 -7.951 -18.638 1.00 67.00 84 ARG A N 1
ATOM 678 C CA . ARG A 1 84 ? 3.110 -9.009 -18.432 1.00 67.00 84 ARG A CA 1
ATOM 679 C C . ARG A 1 84 ? 3.932 -8.824 -17.156 1.00 67.00 84 ARG A C 1
ATOM 681 O O . ARG A 1 84 ? 4.336 -9.812 -16.563 1.00 67.00 84 ARG A O 1
ATOM 688 N N . LEU A 1 85 ? 4.138 -7.578 -16.719 1.00 67.56 85 LEU A N 1
ATOM 689 C CA . LEU A 1 85 ? 4.969 -7.234 -15.556 1.00 67.56 85 LEU A CA 1
ATOM 690 C C . LEU A 1 85 ? 4.496 -7.866 -14.240 1.00 67.56 85 LEU A C 1
ATOM 692 O O . LEU A 1 85 ? 5.317 -8.193 -13.390 1.00 67.56 85 LEU A O 1
ATOM 696 N N . THR A 1 86 ? 3.186 -8.014 -14.052 1.00 69.44 86 THR A N 1
ATOM 697 C CA . THR A 1 86 ? 2.610 -8.561 -12.811 1.00 69.44 86 THR A CA 1
ATOM 698 C C . THR A 1 86 ? 1.852 -9.859 -13.036 1.00 69.44 86 THR A C 1
ATOM 700 O O . THR A 1 86 ? 1.533 -10.553 -12.069 1.00 69.44 86 THR A O 1
ATOM 703 N N . ARG A 1 87 ? 1.542 -10.186 -14.297 1.00 86.38 87 ARG A N 1
ATOM 704 C CA . ARG A 1 87 ? 0.759 -11.361 -14.649 1.00 86.38 87 ARG A CA 1
ATOM 705 C C . ARG A 1 87 ? 1.039 -11.838 -16.074 1.00 86.38 87 ARG A C 1
ATOM 707 O O . ARG A 1 87 ? 0.668 -11.188 -17.044 1.00 86.38 87 ARG A O 1
ATOM 714 N N . ASN A 1 88 ? 1.589 -13.036 -16.221 1.00 89.81 88 ASN A N 1
ATOM 715 C CA . ASN A 1 88 ? 1.783 -13.660 -17.529 1.00 89.81 88 ASN A CA 1
ATOM 716 C C . ASN A 1 88 ? 1.042 -15.005 -17.589 1.00 89.81 88 ASN A C 1
ATOM 718 O O . ASN A 1 88 ? 1.474 -15.983 -16.984 1.00 89.81 88 ASN A O 1
ATOM 722 N N . GLU A 1 89 ? -0.085 -15.049 -18.307 1.00 89.50 89 GLU A N 1
ATOM 723 C CA . GLU A 1 89 ? -0.876 -16.277 -18.480 1.00 89.50 89 GLU A CA 1
ATOM 724 C C . GLU A 1 89 ? -0.155 -17.329 -19.330 1.00 89.50 89 GLU A C 1
ATOM 726 O O . GLU A 1 89 ? -0.264 -18.511 -19.016 1.00 89.50 89 GLU A O 1
ATOM 731 N N . ASP A 1 90 ? 0.621 -16.912 -20.338 1.00 89.62 90 ASP A N 1
ATOM 732 C CA . ASP A 1 90 ? 1.328 -17.821 -21.253 1.00 89.62 90 ASP A CA 1
ATOM 733 C C . ASP A 1 90 ? 2.369 -18.669 -20.511 1.00 89.62 90 ASP A C 1
ATOM 735 O O . ASP A 1 90 ? 2.559 -19.845 -20.816 1.00 89.62 90 ASP A O 1
ATOM 739 N N . LEU A 1 91 ? 3.040 -18.064 -19.525 1.00 89.38 91 LEU A N 1
ATOM 740 C CA . LEU A 1 91 ? 4.027 -18.742 -18.685 1.00 89.38 91 LEU A CA 1
ATOM 741 C C . LEU A 1 91 ? 3.403 -19.374 -17.435 1.00 89.38 91 LEU A C 1
ATOM 743 O O . LEU A 1 91 ? 4.026 -20.238 -16.829 1.00 89.38 91 LEU A O 1
ATOM 747 N N . GLY A 1 92 ? 2.188 -18.970 -17.047 1.00 90.69 92 GLY A N 1
ATOM 748 C CA . GLY A 1 92 ? 1.534 -19.386 -15.800 1.00 90.69 92 GLY A CA 1
ATOM 749 C C . GLY A 1 92 ? 1.876 -18.517 -14.581 1.00 90.69 92 GLY A C 1
ATOM 750 O O . GLY A 1 92 ? 1.487 -18.853 -13.463 1.00 90.69 92 GLY A O 1
ATOM 751 N N . SER A 1 93 ? 2.559 -17.383 -14.774 1.00 91.75 93 SER A N 1
ATOM 752 C CA . SER A 1 93 ? 2.905 -16.402 -13.732 1.00 91.75 93 SER A CA 1
ATOM 753 C C . SER A 1 93 ? 1.663 -15.590 -13.355 1.00 91.75 93 SER A C 1
ATOM 755 O O . SER A 1 93 ? 1.551 -14.405 -13.662 1.00 91.75 93 SER A O 1
ATOM 757 N N . VAL A 1 94 ? 0.677 -16.253 -12.750 1.00 91.69 94 VAL A N 1
ATOM 758 C CA . VAL A 1 94 ? -0.649 -15.690 -12.437 1.00 91.69 94 VAL A CA 1
ATOM 759 C C . VAL A 1 94 ? -0.976 -15.699 -10.948 1.00 91.69 94 VAL A C 1
ATOM 761 O O . VAL A 1 94 ? -1.995 -15.144 -10.535 1.00 91.69 94 VAL A O 1
ATOM 764 N N . HIS A 1 95 ? -0.135 -16.345 -10.146 1.00 92.56 95 HIS A N 1
ATOM 765 C CA . HIS A 1 95 ? -0.313 -16.448 -8.708 1.00 92.56 95 HIS A CA 1
ATOM 766 C C . HIS A 1 95 ? 0.166 -15.170 -8.018 1.00 92.56 95 HIS A C 1
ATOM 768 O O . HIS A 1 95 ? 1.186 -14.597 -8.385 1.00 92.56 95 HIS A O 1
ATOM 774 N N . SER A 1 96 ? -0.578 -14.711 -7.014 1.00 92.38 96 SER A N 1
ATOM 775 C CA . SER A 1 96 ? -0.223 -13.512 -6.252 1.00 92.38 96 SER A CA 1
ATOM 776 C C . SER A 1 96 ? 0.994 -13.743 -5.346 1.00 92.38 96 SER A C 1
ATOM 778 O O . SER A 1 96 ? 1.252 -14.889 -4.953 1.00 92.38 96 SER A O 1
ATOM 780 N N . PRO A 1 97 ? 1.700 -12.669 -4.938 1.00 90.44 97 PRO A N 1
ATOM 781 C CA . PRO A 1 97 ? 2.695 -12.747 -3.874 1.00 90.44 97 PRO A CA 1
ATOM 782 C C . PRO A 1 97 ? 2.136 -13.468 -2.638 1.00 90.44 97 PRO A C 1
ATOM 784 O O . PRO A 1 97 ? 0.959 -13.320 -2.310 1.00 90.44 97 PRO A O 1
ATOM 787 N N . HIS A 1 98 ? 2.986 -14.245 -1.962 1.00 93.44 98 HIS A N 1
ATOM 788 C CA . HIS A 1 98 ? 2.651 -15.139 -0.837 1.00 93.44 98 HIS A CA 1
ATOM 789 C C . HIS A 1 98 ? 1.898 -16.437 -1.186 1.00 93.44 98 HIS A C 1
ATOM 791 O O . HIS A 1 98 ? 1.588 -17.216 -0.285 1.00 93.44 98 HIS A O 1
ATOM 797 N N . SER A 1 99 ? 1.642 -16.727 -2.464 1.00 95.19 99 SER A N 1
ATOM 798 C CA . SER A 1 99 ? 1.211 -18.066 -2.884 1.00 95.19 99 SER A CA 1
ATOM 799 C C . SER A 1 99 ? 2.401 -19.039 -2.940 1.00 95.19 99 SER A C 1
ATOM 801 O O . SER A 1 99 ? 3.461 -18.648 -3.425 1.00 95.19 99 SER A O 1
ATOM 803 N N . PRO A 1 100 ? 2.248 -20.323 -2.552 1.00 97.00 100 PRO A N 1
ATOM 804 C CA . PRO A 1 100 ? 3.288 -21.338 -2.767 1.00 97.00 100 PRO A CA 1
ATOM 805 C C . PRO A 1 100 ? 3.553 -21.635 -4.253 1.00 97.00 100 PRO A C 1
ATOM 807 O O . PRO A 1 100 ? 4.546 -22.275 -4.581 1.00 97.00 100 PRO A O 1
ATOM 810 N N . HIS A 1 101 ? 2.672 -21.182 -5.148 1.00 95.00 101 HIS A N 1
ATOM 811 C CA . HIS A 1 101 ? 2.820 -21.299 -6.600 1.00 95.00 101 HIS A CA 1
ATOM 812 C C . HIS A 1 101 ? 3.298 -19.992 -7.249 1.00 95.00 101 HIS A C 1
ATOM 814 O O . HIS A 1 101 ? 3.291 -19.870 -8.472 1.00 95.00 101 HIS A O 1
ATOM 820 N N . PHE A 1 102 ? 3.667 -18.991 -6.444 1.00 94.00 102 PHE A N 1
ATOM 821 C CA . PHE A 1 102 ? 4.212 -17.741 -6.951 1.00 94.00 102 PHE A CA 1
ATOM 822 C C . PHE A 1 102 ? 5.551 -17.985 -7.650 1.00 94.00 102 PHE A C 1
ATOM 824 O O . PHE A 1 102 ? 6.480 -18.536 -7.060 1.00 94.00 102 PHE A O 1
ATOM 831 N N . PHE A 1 103 ? 5.654 -17.511 -8.885 1.00 92.81 103 PHE A N 1
ATOM 832 C CA . PHE A 1 103 ? 6.913 -17.302 -9.584 1.00 92.81 103 PHE A CA 1
ATOM 833 C C . PHE A 1 103 ? 6.776 -16.059 -10.471 1.00 92.81 103 PHE A C 1
ATOM 835 O O . PHE A 1 103 ? 5.667 -15.560 -10.668 1.00 92.81 103 PHE A O 1
ATOM 842 N N . LEU A 1 104 ? 7.905 -15.550 -10.959 1.00 88.81 104 LEU A N 1
ATOM 843 C CA . LEU A 1 104 ? 7.996 -14.320 -11.738 1.00 88.81 104 LEU A CA 1
ATOM 844 C C . LEU A 1 104 ? 8.464 -14.634 -13.162 1.00 88.81 104 LEU A C 1
ATOM 846 O O . LEU A 1 104 ? 9.355 -15.457 -13.355 1.00 88.81 104 LEU A O 1
ATOM 850 N N . ASP A 1 105 ? 7.892 -13.944 -14.143 1.00 91.00 105 ASP A N 1
ATOM 851 C CA . ASP A 1 105 ? 8.428 -13.884 -15.502 1.00 91.00 105 ASP A CA 1
ATOM 852 C C . ASP A 1 105 ? 9.724 -13.051 -15.520 1.00 91.00 105 ASP A C 1
ATOM 854 O O . ASP A 1 105 ? 9.677 -11.826 -15.426 1.00 91.00 105 ASP A O 1
ATOM 858 N N . GLU A 1 106 ? 10.889 -13.697 -15.604 1.00 91.00 106 GLU A N 1
ATOM 859 C CA . GLU A 1 106 ? 12.186 -13.005 -15.555 1.00 91.00 106 GLU A CA 1
ATOM 860 C C . GLU A 1 106 ? 12.494 -12.174 -16.814 1.00 91.00 106 GLU A C 1
ATOM 862 O O . GLU A 1 106 ? 13.325 -11.262 -16.747 1.00 91.00 106 GLU A O 1
ATOM 867 N N . ASP A 1 107 ? 11.780 -12.383 -17.928 1.00 88.62 107 ASP A N 1
ATOM 868 C CA . ASP A 1 107 ? 11.968 -11.596 -19.157 1.00 88.62 107 ASP A CA 1
ATOM 869 C C . ASP A 1 107 ? 11.562 -10.123 -18.968 1.00 88.62 107 ASP A C 1
ATOM 871 O O . ASP A 1 107 ? 11.941 -9.250 -19.755 1.00 88.62 107 ASP A O 1
ATOM 875 N N . VAL A 1 108 ? 10.823 -9.809 -17.897 1.00 86.75 108 VAL A N 1
ATOM 876 C CA . VAL A 1 108 ? 10.455 -8.432 -17.542 1.00 86.75 108 VAL A CA 1
ATOM 877 C C . VAL A 1 108 ? 11.536 -7.713 -16.727 1.00 86.75 108 VAL A C 1
ATOM 879 O O . VAL A 1 108 ? 11.478 -6.488 -16.590 1.00 86.75 108 VAL A O 1
ATOM 882 N N . LEU A 1 109 ? 12.541 -8.425 -16.198 1.00 89.31 109 LEU A N 1
ATOM 883 C CA . LEU A 1 109 ? 13.594 -7.821 -15.373 1.00 89.31 109 LEU A CA 1
ATOM 884 C C . LEU A 1 109 ? 14.416 -6.767 -16.138 1.00 89.31 109 LEU A C 1
ATOM 886 O O . LEU A 1 109 ? 14.569 -5.663 -15.605 1.00 89.31 109 LEU A O 1
ATOM 890 N N . PRO A 1 110 ? 14.885 -7.006 -17.385 1.00 89.88 110 PRO A N 1
ATOM 891 C CA . PRO A 1 110 ? 15.604 -5.985 -18.150 1.00 89.88 110 PRO A CA 1
ATOM 892 C C . PRO A 1 110 ? 14.765 -4.727 -18.402 1.00 89.88 110 PRO A C 1
ATOM 894 O O . PRO A 1 110 ? 15.292 -3.615 -18.390 1.00 89.88 110 PRO A O 1
ATOM 897 N N . LEU A 1 111 ? 13.449 -4.887 -18.580 1.00 84.12 111 LEU A N 1
ATOM 898 C CA . LEU A 1 111 ? 12.527 -3.763 -18.723 1.00 84.12 111 LEU A CA 1
ATOM 899 C C . LEU A 1 111 ? 12.423 -2.955 -17.427 1.00 84.12 111 LEU A C 1
ATOM 901 O O . LEU A 1 111 ? 12.471 -1.726 -17.467 1.00 84.12 111 LEU A O 1
ATOM 905 N N . GLY A 1 112 ? 12.302 -3.640 -16.288 1.00 84.94 112 GLY A N 1
ATOM 906 C CA . GLY A 1 112 ? 12.296 -3.006 -14.973 1.00 84.94 112 GLY A CA 1
ATOM 907 C C . GLY A 1 112 ? 13.554 -2.167 -14.745 1.00 84.94 112 GLY A C 1
ATOM 908 O O . GLY A 1 112 ? 13.445 -1.016 -14.321 1.00 84.94 112 GLY A O 1
ATOM 909 N N . VAL A 1 113 ? 14.730 -2.700 -15.095 1.00 90.62 113 VAL A N 1
ATOM 910 C CA . VAL A 1 113 ? 16.010 -1.976 -15.013 1.00 90.62 113 VAL A CA 1
ATOM 911 C C . VAL A 1 113 ? 16.004 -0.748 -15.922 1.00 90.62 113 VAL A C 1
ATOM 913 O O . VAL A 1 113 ? 16.265 0.353 -15.446 1.00 90.62 113 VAL A O 1
ATOM 916 N N . ALA A 1 114 ? 15.647 -0.908 -17.200 1.00 88.06 114 ALA A N 1
ATOM 917 C CA . ALA A 1 114 ? 15.622 0.196 -18.158 1.00 88.06 114 ALA A CA 1
ATOM 918 C C . ALA A 1 114 ? 14.690 1.337 -17.714 1.00 88.06 114 ALA A C 1
ATOM 920 O O . ALA A 1 114 ? 15.066 2.506 -17.798 1.00 88.06 114 ALA A O 1
ATOM 921 N N . LEU A 1 115 ? 13.503 1.007 -17.189 1.00 86.25 115 LEU A N 1
ATOM 922 C CA . LEU A 1 115 ? 12.559 1.994 -16.663 1.00 86.25 115 LEU A CA 1
ATOM 923 C C . LEU A 1 115 ? 13.144 2.762 -15.469 1.00 86.25 115 LEU A C 1
ATOM 925 O O . LEU A 1 115 ? 13.052 3.987 -15.439 1.00 86.25 115 LEU A O 1
ATOM 929 N N . HIS A 1 116 ? 13.765 2.069 -14.508 1.00 90.50 116 HIS A N 1
ATOM 930 C CA . HIS A 1 116 ? 14.385 2.719 -13.348 1.00 90.50 116 HIS A CA 1
ATOM 931 C C . HIS A 1 116 ? 15.569 3.608 -13.750 1.00 90.50 116 HIS A C 1
ATOM 933 O O . HIS A 1 116 ? 15.694 4.716 -13.230 1.00 90.50 116 HIS A O 1
ATOM 939 N N . THR A 1 117 ? 16.415 3.163 -14.687 1.00 93.31 117 THR A N 1
ATOM 940 C CA . THR A 1 117 ? 17.537 3.967 -15.196 1.00 93.31 117 THR A CA 1
ATOM 941 C C . THR A 1 117 ? 17.041 5.232 -15.892 1.00 93.31 117 THR A C 1
ATOM 943 O O . THR A 1 117 ? 17.516 6.319 -15.572 1.00 93.31 117 THR A O 1
ATOM 946 N N . ALA A 1 118 ? 16.048 5.114 -16.778 1.00 90.31 118 ALA A N 1
ATOM 947 C CA . ALA A 1 118 ? 15.471 6.263 -17.473 1.00 90.31 118 ALA A CA 1
ATOM 948 C C . ALA A 1 118 ? 14.774 7.238 -16.508 1.00 90.31 118 ALA A C 1
ATOM 950 O O . ALA A 1 118 ? 14.892 8.452 -16.660 1.00 90.31 118 ALA A O 1
ATOM 951 N N . LEU A 1 119 ? 14.078 6.723 -15.486 1.00 90.06 119 LEU A N 1
ATOM 952 C CA . LEU A 1 119 ? 13.456 7.552 -14.453 1.00 90.06 119 LEU A CA 1
ATOM 953 C C . LEU A 1 119 ? 14.503 8.348 -13.665 1.00 90.06 119 LEU A C 1
ATOM 955 O O . LEU A 1 119 ? 14.309 9.540 -13.432 1.00 90.06 119 LEU A O 1
ATOM 959 N N . ALA A 1 120 ? 15.609 7.706 -13.279 1.00 92.31 120 ALA A N 1
ATOM 960 C CA . ALA A 1 120 ? 16.702 8.365 -12.572 1.00 92.31 120 ALA A CA 1
ATOM 961 C C . ALA A 1 120 ? 17.375 9.446 -13.433 1.00 92.31 120 ALA A C 1
ATOM 963 O O . ALA A 1 120 ? 17.627 10.542 -12.939 1.00 92.31 120 ALA A O 1
ATOM 964 N N . GLU A 1 121 ? 17.621 9.163 -14.716 1.00 91.19 121 GLU A N 1
ATOM 965 C CA . GLU A 1 121 ? 18.189 10.128 -15.664 1.00 91.19 121 GLU A CA 1
ATOM 966 C C . GLU A 1 121 ? 17.290 11.359 -15.821 1.00 91.19 121 GLU A C 1
ATOM 968 O O . GLU A 1 121 ? 17.750 12.488 -15.652 1.00 91.19 121 GLU A O 1
ATOM 973 N N . ILE A 1 122 ? 15.995 11.143 -16.070 1.00 89.31 122 ILE A N 1
ATOM 974 C CA . ILE A 1 122 ? 15.006 12.217 -16.179 1.00 89.31 122 ILE A CA 1
ATOM 975 C C . ILE A 1 122 ? 14.955 13.056 -14.901 1.00 89.31 122 ILE A C 1
ATOM 977 O O . ILE A 1 122 ? 15.023 14.281 -14.966 1.00 89.31 122 ILE A O 1
ATOM 981 N N . TYR A 1 123 ? 14.845 12.402 -13.742 1.00 88.81 123 TYR A N 1
ATOM 982 C CA . TYR A 1 123 ? 14.734 13.101 -12.469 1.00 88.81 123 TYR A CA 1
ATOM 983 C C . TYR A 1 123 ? 15.953 13.986 -12.219 1.00 88.81 123 TYR A C 1
ATOM 985 O O . TYR A 1 123 ? 15.800 15.157 -11.886 1.00 88.81 123 TYR A O 1
ATOM 993 N N . LEU A 1 124 ? 17.160 13.448 -12.415 1.00 90.19 124 LEU A N 1
ATOM 994 C CA . LEU A 1 124 ? 18.386 14.210 -12.217 1.00 90.19 124 LEU A CA 1
ATOM 995 C C . LEU A 1 124 ? 18.471 15.380 -13.200 1.00 90.19 124 LEU A C 1
ATOM 997 O O . LEU A 1 124 ? 18.723 16.497 -12.759 1.00 90.19 124 LEU A O 1
ATOM 1001 N N . ASN A 1 125 ? 18.216 15.165 -14.492 1.00 87.44 125 ASN A N 1
ATOM 1002 C CA . ASN A 1 125 ? 18.300 16.228 -15.498 1.00 87.44 125 ASN A CA 1
ATOM 1003 C C . ASN A 1 125 ? 17.322 17.381 -15.220 1.00 87.44 125 ASN A C 1
ATOM 1005 O O . ASN A 1 125 ? 17.727 18.542 -15.277 1.00 87.44 125 ASN A O 1
ATOM 1009 N N . ASP A 1 126 ? 16.080 17.082 -14.830 1.00 82.44 126 ASP A N 1
ATOM 1010 C CA . ASP A 1 126 ? 15.094 18.115 -14.486 1.00 82.44 126 ASP A CA 1
ATOM 1011 C C . ASP A 1 126 ? 15.505 18.899 -13.212 1.00 82.44 126 ASP A C 1
ATOM 1013 O O . ASP A 1 126 ? 15.269 20.110 -13.114 1.00 82.44 126 ASP A O 1
ATOM 1017 N N . GLN A 1 127 ? 16.195 18.260 -12.252 1.00 71.06 127 GLN A N 1
ATOM 1018 C CA . GLN A 1 127 ? 16.784 18.962 -11.100 1.00 71.06 127 GLN A CA 1
ATOM 1019 C C . GLN A 1 127 ? 17.965 19.860 -11.502 1.00 71.06 127 GLN A C 1
ATOM 1021 O O . GLN A 1 127 ? 18.059 20.992 -11.021 1.00 71.06 127 GLN A O 1
ATOM 1026 N N . TRP A 1 128 ? 18.848 19.395 -12.389 1.00 62.72 128 TRP A N 1
ATOM 1027 C CA . TRP A 1 128 ? 19.999 20.173 -12.862 1.00 62.72 128 TRP A CA 1
ATOM 1028 C C . TRP A 1 128 ? 19.569 21.401 -13.675 1.00 62.72 128 TRP A C 1
ATOM 1030 O O . TRP A 1 128 ? 20.062 22.497 -13.414 1.00 62.72 128 TRP A O 1
ATOM 1040 N N . GLU A 1 129 ? 18.571 21.282 -14.557 1.00 63.09 129 GLU A N 1
ATOM 1041 C CA . GLU A 1 129 ? 18.023 22.440 -15.280 1.00 63.09 129 GLU A CA 1
ATOM 1042 C C . GLU A 1 129 ? 17.419 23.499 -14.346 1.00 63.09 129 GLU A C 1
ATOM 1044 O O . GLU A 1 129 ? 17.503 24.703 -14.610 1.00 63.09 129 GLU A O 1
ATOM 1049 N N . SER A 1 130 ? 16.774 23.064 -13.261 1.00 62.16 130 SER A N 1
ATOM 1050 C CA . SER A 1 130 ? 16.201 23.958 -12.251 1.00 62.16 130 SER A CA 1
ATOM 1051 C C . SER A 1 130 ? 17.292 24.735 -11.501 1.00 62.16 130 SER A C 1
ATOM 1053 O O . SER A 1 130 ? 17.153 25.937 -11.249 1.00 62.16 130 SER A O 1
ATOM 1055 N N . VAL A 1 131 ? 18.417 24.076 -11.204 1.00 63.16 131 VAL A N 1
ATOM 1056 C CA . VAL A 1 131 ? 19.598 24.689 -10.583 1.00 63.16 131 VAL A CA 1
ATOM 1057 C C . VAL A 1 131 ? 20.278 25.676 -11.537 1.00 63.16 131 VAL A C 1
ATOM 1059 O O . VAL A 1 131 ? 20.500 26.822 -11.143 1.00 63.16 131 VAL A O 1
ATOM 1062 N N . ASP A 1 132 ? 20.520 25.309 -12.795 1.00 62.78 132 ASP A N 1
ATOM 1063 C CA . ASP A 1 132 ? 21.156 26.193 -13.783 1.00 62.78 132 ASP A CA 1
ATOM 1064 C C . ASP A 1 132 ? 20.313 27.445 -14.070 1.00 62.78 132 ASP A C 1
ATOM 1066 O O . ASP A 1 132 ? 20.826 28.568 -14.074 1.00 62.78 132 ASP A O 1
ATOM 1070 N N . LYS A 1 133 ? 18.987 27.294 -14.202 1.00 59.66 133 LYS A N 1
ATOM 1071 C CA . LYS 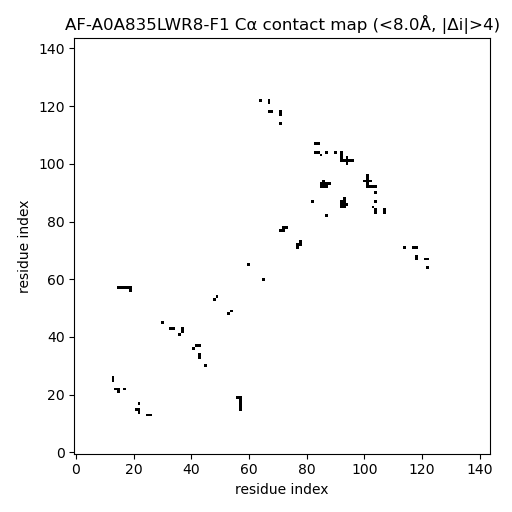A 1 133 ? 18.058 28.434 -14.333 1.00 59.66 133 LYS A CA 1
ATOM 1072 C C . LYS A 1 133 ? 18.091 29.340 -13.100 1.00 59.66 133 LYS A C 1
ATOM 1074 O O . LYS A 1 133 ? 17.954 30.557 -13.233 1.00 59.66 133 LYS A O 1
ATOM 1079 N N . LYS A 1 134 ? 18.284 28.783 -11.899 1.00 66.06 134 LYS A N 1
ATOM 1080 C CA . LYS A 1 134 ? 18.431 29.559 -10.659 1.00 66.06 134 LYS A CA 1
ATOM 1081 C C . LYS A 1 134 ? 19.752 30.335 -10.630 1.00 66.06 134 LYS A C 1
ATOM 1083 O O . LYS A 1 134 ? 19.727 31.507 -10.263 1.00 66.06 134 LYS A O 1
ATOM 1088 N N . TYR A 1 135 ? 20.865 29.734 -11.053 1.00 55.66 135 TYR A N 1
ATOM 1089 C CA . TYR A 1 135 ? 22.169 30.406 -11.137 1.00 55.66 135 TYR A CA 1
ATOM 1090 C C . TYR A 1 135 ? 22.171 31.549 -12.160 1.00 55.66 135 TYR A C 1
ATOM 1092 O O . TYR A 1 135 ? 22.537 32.671 -11.809 1.00 55.66 135 TYR A O 1
ATOM 1100 N N . LEU A 1 136 ? 21.636 31.321 -13.364 1.00 60.19 136 LEU A N 1
ATOM 1101 C CA . LEU A 1 136 ? 21.485 32.363 -14.391 1.00 60.19 136 LEU A CA 1
ATOM 1102 C C . LEU A 1 136 ? 20.629 33.548 -13.906 1.00 60.19 136 LEU A C 1
ATOM 1104 O O . LEU A 1 136 ? 20.884 34.705 -14.244 1.00 60.19 136 LEU A O 1
ATOM 1108 N N . ARG A 1 137 ? 19.618 33.283 -13.067 1.00 56.84 137 ARG A N 1
ATOM 1109 C CA . ARG A 1 137 ? 18.761 34.328 -12.490 1.00 56.84 137 ARG A CA 1
ATOM 1110 C C . ARG A 1 137 ? 19.477 35.145 -11.411 1.00 56.84 137 ARG A C 1
ATOM 1112 O O . ARG A 1 137 ? 19.243 36.349 -11.334 1.00 56.84 137 ARG A O 1
ATOM 1119 N N . ILE A 1 138 ? 20.357 34.528 -10.620 1.00 59.75 138 ILE A N 1
ATOM 1120 C CA . ILE A 1 138 ? 21.178 35.223 -9.614 1.00 59.75 138 ILE A CA 1
ATOM 1121 C C . ILE A 1 138 ? 22.190 36.154 -10.297 1.00 59.75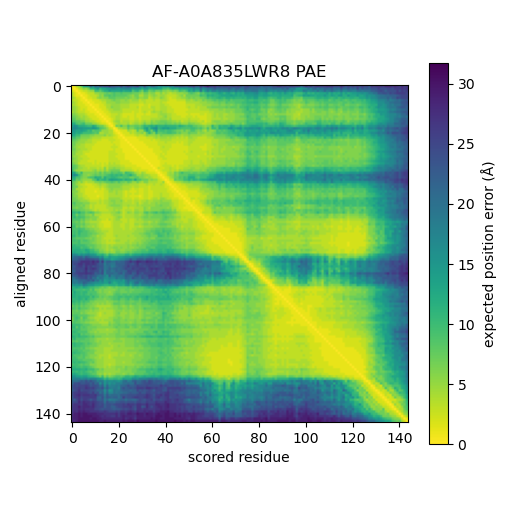 138 ILE A C 1
ATOM 1123 O O . ILE A 1 138 ? 22.305 37.311 -9.900 1.00 59.75 138 ILE A O 1
ATOM 1127 N N . GLU A 1 139 ? 22.855 35.704 -11.364 1.00 61.50 139 GLU A N 1
ATOM 1128 C CA . GLU A 1 139 ? 23.797 36.543 -12.122 1.00 61.50 139 GLU A CA 1
ATOM 1129 C C . GLU A 1 139 ? 23.106 37.748 -12.780 1.00 61.50 139 GLU A C 1
ATOM 1131 O O . GLU A 1 139 ? 23.644 38.853 -12.774 1.00 61.50 139 GLU A O 1
ATOM 1136 N N . SER A 1 140 ? 21.863 37.584 -13.250 1.00 57.53 140 SER A N 1
ATOM 1137 C CA . SER A 1 140 ? 21.070 38.691 -13.810 1.00 57.53 140 SER A CA 1
ATOM 1138 C C . SER A 1 140 ? 20.584 39.726 -12.780 1.00 57.53 140 SER A C 1
ATOM 1140 O O . SER A 1 140 ? 20.207 40.831 -13.163 1.00 57.53 140 SER A O 1
ATOM 1142 N N . GLN A 1 141 ? 20.584 39.393 -11.482 1.00 58.88 141 GLN A 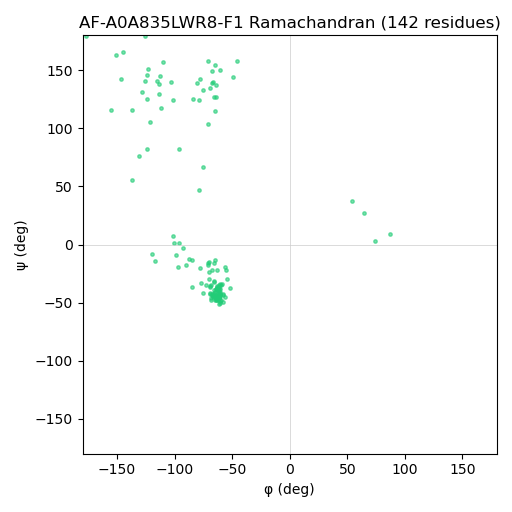N 1
ATOM 1143 C CA . GLN A 1 141 ? 20.189 40.301 -10.392 1.00 58.88 141 GLN A CA 1
ATOM 1144 C C . GLN A 1 141 ? 21.385 40.963 -9.685 1.00 58.88 141 GLN A C 1
ATOM 1146 O O . GLN A 1 141 ? 21.182 41.876 -8.888 1.00 58.88 141 GLN A O 1
ATOM 1151 N N . GLY A 1 142 ? 22.615 40.527 -9.978 1.00 54.44 142 GLY A N 1
ATOM 1152 C CA . GLY A 1 142 ? 23.858 41.082 -9.429 1.00 54.44 142 GLY A CA 1
ATOM 1153 C C . GLY A 1 142 ? 24.561 42.114 -10.319 1.00 54.44 142 GLY A C 1
ATOM 1154 O O . GLY A 1 142 ? 25.621 42.602 -9.941 1.00 54.44 142 GLY A O 1
ATOM 1155 N N . ALA A 1 143 ? 24.002 42.445 -11.487 1.00 52.75 143 ALA A N 1
ATOM 1156 C CA . ALA A 1 143 ? 24.532 43.466 -12.389 1.00 52.75 143 ALA A CA 1
ATOM 1157 C C . ALA A 1 143 ? 23.820 44.818 -12.175 1.00 52.75 143 ALA A C 1
ATOM 1159 O O . ALA A 1 143 ? 22.886 45.156 -12.904 1.00 52.75 143 ALA A O 1
ATOM 1160 N N . LEU A 1 144 ? 24.259 45.579 -11.166 1.00 43.16 144 LEU A N 1
ATOM 1161 C CA . LEU A 1 144 ? 24.050 47.029 -11.037 1.00 43.16 144 LEU A CA 1
ATOM 1162 C C . LEU A 1 144 ? 25.390 47.708 -10.753 1.00 43.16 144 LEU A C 1
ATOM 1164 O O . LEU A 1 144 ? 26.126 47.191 -9.884 1.00 43.16 144 LEU A O 1
#

pLDDT: mean 82.8, std 12.81, range [43.16, 97.0]

Solvent-accessible surface area (backbone atoms only — not comparable to full-atom values): 9231 Å² total; per-residue (Å²): 140,92,77,84,77,95,76,84,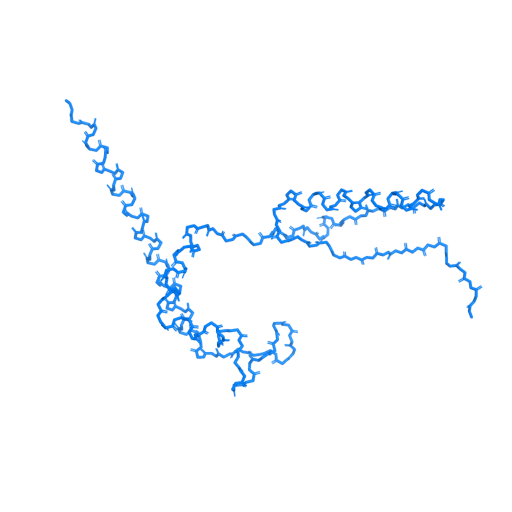84,91,81,86,85,90,86,61,92,55,58,71,67,56,45,54,48,50,56,51,51,51,53,50,54,51,54,60,60,24,68,77,85,48,87,78,87,87,82,81,50,56,88,85,53,60,84,79,78,61,91,74,81,54,70,67,61,47,50,52,50,50,61,59,41,68,38,82,72,41,66,73,40,62,56,52,70,77,36,28,76,93,81,58,25,66,47,56,89,93,42,97,73,46,58,78,68,67,85,45,48,66,54,54,52,52,52,52,54,52,48,51,52,50,53,51,52,59,52,50,55,54,50,52,55,49,51,57,51,51,59,68,71,66,75,126